Protein AF-G7VEK6-F1 (afdb_monomer_lite)

Secondary structure (DSSP, 8-state):
-BS-GGGHHHHGGG-SEEEEESSSEEEEETTEEEEPPHHHHHHHHHHHHHTTPEEEEEEEESSTTSHHHHHHHHHHHHTT--EEEEE--

Sequence (89 aa):
MNRGFAVLSNMSRYIDFVLLEDFGTYVASRGRVGYVEEGVVKWWLAAARRHGVRALALAYAESPGDVYYRYAKSFAEREGCPSFLATGT

Radius of gyration: 12.95 Å; chains: 1; bounding box: 29×25×33 Å

Foldseek 3Di:
DEQPLVCLLPCVVPAQAYEDPLQQWDDPDQLDIDGDDNVVNVVSCVSCVVSVHAYAYEHEDSDDPDPRNVRSVVSCVVVVHHYDYDYRD

Organism: NCBI:txid1104324

pLDDT: mean 93.77, std 5.2, range [58.44, 97.44]

Structure (mmCIF, N/CA/C/O backbone):
data_AF-G7VEK6-F1
#
_entry.id   AF-G7VEK6-F1
#
loop_
_atom_site.group_PDB
_atom_site.id
_atom_site.type_symbol
_atom_site.label_atom_id
_atom_site.label_alt_id
_atom_site.label_comp_id
_atom_site.label_asym_id
_atom_site.label_entity_id
_atom_site.label_seq_id
_atom_site.pdbx_PDB_ins_code
_atom_site.Cartn_x
_atom_site.Cartn_y
_atom_site.Cartn_z
_atom_site.occupancy
_atom_site.B_iso_or_equiv
_atom_site.auth_seq_id
_atom_site.auth_comp_id
_atom_site.auth_asym_id
_atom_site.auth_atom_id
_atom_site.pdbx_PDB_model_num
ATOM 1 N N . MET A 1 1 ? -1.167 -4.947 12.967 1.00 88.94 1 MET A N 1
ATOM 2 C CA . MET A 1 1 ? -1.770 -6.140 12.306 1.00 88.94 1 MET A CA 1
ATOM 3 C C . MET A 1 1 ? -1.535 -6.056 10.801 1.00 88.94 1 MET A C 1
ATOM 5 O O . MET A 1 1 ? -1.546 -4.939 10.317 1.00 88.94 1 MET A O 1
ATOM 9 N N . ASN A 1 2 ? -1.325 -7.153 10.062 1.00 88.44 2 ASN A N 1
ATOM 10 C CA . ASN A 1 2 ? -1.290 -7.112 8.588 1.00 88.44 2 ASN A CA 1
ATOM 11 C C . ASN A 1 2 ? -2.686 -7.404 8.013 1.00 88.44 2 ASN A C 1
ATOM 13 O O . ASN A 1 2 ? -3.264 -8.446 8.324 1.00 88.44 2 ASN A O 1
ATOM 17 N N . ARG A 1 3 ? -3.242 -6.477 7.224 1.00 85.75 3 ARG A N 1
ATOM 18 C CA . ARG A 1 3 ? -4.635 -6.497 6.739 1.00 85.75 3 ARG A CA 1
ATOM 19 C C . ARG A 1 3 ? -5.648 -6.624 7.890 1.00 85.75 3 ARG A C 1
ATOM 21 O O . ARG A 1 3 ? -5.566 -5.884 8.868 1.00 85.75 3 ARG A O 1
ATOM 28 N N . GLY A 1 4 ? -6.624 -7.532 7.763 1.00 87.62 4 GLY A N 1
ATOM 29 C CA . GLY A 1 4 ? -7.603 -7.820 8.814 1.00 87.62 4 GLY A CA 1
ATOM 30 C C . GLY A 1 4 ? -8.824 -6.905 8.861 1.00 87.62 4 GLY A C 1
ATOM 31 O O . GLY A 1 4 ? -9.467 -6.821 9.903 1.00 87.62 4 GLY A O 1
ATOM 32 N N . PHE A 1 5 ? -9.174 -6.227 7.762 1.00 87.62 5 PHE A N 1
ATOM 33 C CA . PHE A 1 5 ? -10.255 -5.226 7.756 1.00 87.62 5 PHE A CA 1
ATOM 34 C C . PHE A 1 5 ? -11.601 -5.756 8.256 1.00 87.62 5 PHE A C 1
ATOM 36 O O . PHE A 1 5 ? -12.338 -5.020 8.902 1.00 87.62 5 PHE A O 1
ATOM 43 N N . ALA A 1 6 ? -11.896 -7.038 8.020 1.00 89.56 6 ALA A N 1
ATOM 44 C CA . ALA A 1 6 ? -13.138 -7.673 8.461 1.00 89.56 6 ALA A CA 1
ATOM 45 C C . ALA A 1 6 ? -13.279 -7.770 9.991 1.00 89.56 6 ALA A C 1
ATOM 47 O O . ALA A 1 6 ? -14.394 -7.852 10.492 1.00 89.56 6 ALA A O 1
ATOM 48 N N . VAL A 1 7 ? -12.168 -7.753 10.736 1.00 91.62 7 VAL A N 1
ATOM 49 C CA . VAL A 1 7 ? -12.170 -7.876 12.205 1.00 91.62 7 VAL A CA 1
ATOM 50 C C . VAL A 1 7 ? -11.793 -6.573 12.910 1.00 91.62 7 VAL A C 1
ATOM 52 O O . VAL A 1 7 ? -11.693 -6.540 14.137 1.00 91.62 7 VAL A O 1
ATOM 55 N N . LEU A 1 8 ? -11.606 -5.479 12.162 1.00 91.19 8 LEU A N 1
ATOM 56 C CA . LEU A 1 8 ? -11.168 -4.199 12.721 1.00 91.19 8 LEU A CA 1
ATOM 57 C C . LEU A 1 8 ? -12.124 -3.636 13.770 1.00 91.19 8 LEU A C 1
ATOM 59 O O . LEU A 1 8 ? -11.657 -3.050 14.742 1.00 91.19 8 LEU A O 1
ATOM 63 N N . SER A 1 9 ? -13.431 -3.862 13.628 1.00 93.12 9 SER A N 1
ATOM 64 C CA . SER A 1 9 ? -14.423 -3.442 14.623 1.00 93.12 9 SER A CA 1
ATOM 65 C C . SER A 1 9 ? -14.154 -4.013 16.017 1.00 93.12 9 SER A C 1
ATOM 67 O O . SER A 1 9 ? -14.461 -3.360 17.010 1.00 93.12 9 SER A O 1
ATOM 69 N N . ASN A 1 10 ? -13.566 -5.211 16.086 1.00 94.88 10 ASN A N 1
ATOM 70 C CA . ASN A 1 10 ? -13.310 -5.931 17.333 1.00 94.88 10 ASN A CA 1
ATOM 71 C C . ASN A 1 10 ? -11.863 -5.742 17.807 1.00 94.88 10 ASN A C 1
ATOM 73 O O . ASN A 1 10 ? -11.583 -5.836 18.998 1.00 94.88 10 ASN A O 1
ATOM 77 N N . MET A 1 11 ? -10.948 -5.474 16.872 1.00 94.44 11 MET A N 1
ATOM 78 C CA . MET A 1 11 ? -9.510 -5.419 17.129 1.00 94.44 11 MET A CA 1
ATOM 79 C C . MET A 1 11 ? -8.966 -4.004 17.327 1.00 94.44 11 MET A C 1
ATOM 81 O O . MET A 1 11 ? -7.874 -3.866 17.870 1.00 94.44 11 MET A O 1
ATOM 85 N N . SER A 1 12 ? -9.690 -2.957 16.916 1.00 94.38 12 SER A N 1
ATOM 86 C CA . SER A 1 12 ? -9.165 -1.581 16.884 1.00 94.38 12 SER A CA 1
ATOM 87 C C . SER A 1 12 ? -8.669 -1.065 18.234 1.00 94.38 12 SER A C 1
ATOM 89 O O . SER A 1 12 ? -7.743 -0.268 18.274 1.00 94.38 12 SER A O 1
ATOM 91 N N . ARG A 1 13 ? -9.229 -1.549 19.348 1.00 95.75 13 ARG A N 1
ATOM 92 C CA . ARG A 1 13 ? -8.794 -1.180 20.708 1.00 95.75 13 ARG A CA 1
ATOM 93 C C . ARG A 1 13 ? -7.487 -1.845 21.150 1.00 95.75 13 ARG A C 1
ATOM 95 O O . ARG A 1 13 ? -6.935 -1.455 22.171 1.00 95.75 13 ARG A O 1
ATOM 102 N N . TYR A 1 14 ? -7.023 -2.852 20.416 1.00 96.31 14 TYR A N 1
ATOM 103 C CA . TYR A 1 14 ? -5.852 -3.664 20.754 1.00 96.31 14 TYR A CA 1
ATOM 104 C C . TYR A 1 14 ? -4.668 -3.421 19.814 1.00 96.31 14 TYR A C 1
ATOM 106 O O . TYR A 1 14 ? -3.621 -4.042 19.986 1.00 96.31 14 TYR A O 1
ATOM 114 N N . ILE A 1 15 ? -4.831 -2.575 18.791 1.00 95.88 15 ILE A N 1
ATOM 115 C CA . ILE A 1 15 ? -3.800 -2.318 17.785 1.00 95.88 15 ILE A CA 1
ATOM 116 C C . ILE A 1 15 ? -3.653 -0.822 17.522 1.00 95.88 15 ILE A C 1
ATOM 118 O O . ILE A 1 15 ? -4.636 -0.104 17.372 1.00 95.88 15 ILE A O 1
ATOM 122 N N . ASP A 1 16 ? -2.413 -0.370 17.363 1.00 93.81 16 ASP A N 1
ATOM 123 C CA . ASP A 1 16 ? -2.128 1.029 17.022 1.00 93.81 16 ASP A CA 1
ATOM 124 C C . ASP A 1 16 ? -2.117 1.296 15.514 1.00 93.81 16 ASP A C 1
ATOM 126 O O . ASP A 1 16 ? -2.205 2.448 15.072 1.00 93.81 16 ASP A O 1
ATOM 130 N N . PHE A 1 17 ? -1.927 0.238 14.719 1.00 95.06 17 PHE A N 1
ATOM 131 C CA . PHE A 1 17 ? -1.842 0.330 13.270 1.00 95.06 17 PHE A CA 1
ATOM 132 C C . PHE A 1 17 ? -2.209 -0.971 12.540 1.00 95.06 17 PHE A C 1
ATOM 134 O O . PHE A 1 17 ? -2.044 -2.093 13.046 1.00 95.06 17 PHE A O 1
ATOM 141 N N . VAL A 1 18 ? -2.624 -0.799 11.286 1.00 95.38 18 VAL A N 1
ATOM 142 C CA . VAL A 1 18 ? -2.678 -1.847 10.268 1.00 95.38 18 VAL A CA 1
ATOM 143 C C . VAL A 1 18 ? -1.582 -1.633 9.236 1.00 95.38 18 VAL A C 1
ATOM 145 O O . VAL A 1 18 ? -1.353 -0.516 8.779 1.00 95.38 18 VAL A O 1
ATOM 148 N N . LEU A 1 19 ? -0.912 -2.711 8.860 1.00 95.88 19 LEU A N 1
ATOM 149 C CA . LEU A 1 19 ? -0.089 -2.780 7.669 1.00 95.88 19 LEU A CA 1
ATOM 150 C C . LEU A 1 19 ? -1.015 -3.122 6.497 1.00 95.88 19 LEU A C 1
ATOM 152 O O . LEU A 1 19 ? -1.747 -4.113 6.547 1.00 95.88 19 LEU A O 1
ATOM 156 N N . LEU A 1 20 ? -1.019 -2.269 5.481 1.00 94.44 20 LEU A N 1
ATOM 157 C CA . LEU A 1 20 ? -1.751 -2.441 4.235 1.00 94.44 20 LEU A CA 1
ATOM 158 C C . LEU A 1 20 ? -0.797 -3.036 3.211 1.00 94.44 20 LEU A C 1
ATOM 160 O O . LEU A 1 20 ? -0.051 -2.307 2.563 1.00 94.44 20 LEU A O 1
ATOM 164 N N . GLU A 1 21 ? -0.800 -4.356 3.103 1.00 92.06 21 GLU A N 1
ATOM 165 C CA . GLU A 1 21 ? -0.020 -5.041 2.085 1.00 92.06 21 GLU A CA 1
ATOM 166 C C . GLU A 1 21 ? -0.799 -5.217 0.784 1.00 92.06 21 GLU A C 1
ATOM 168 O O . GLU A 1 21 ? -2.001 -5.507 0.793 1.00 92.06 21 GLU A O 1
ATOM 173 N N . ASP A 1 22 ? -0.026 -5.083 -0.292 1.00 93.56 22 ASP A N 1
ATOM 174 C CA . ASP A 1 22 ? -0.334 -4.743 -1.676 1.00 93.56 22 ASP A CA 1
ATOM 175 C C . ASP A 1 22 ? -0.814 -3.289 -1.866 1.00 93.56 22 ASP A C 1
ATOM 177 O O . ASP A 1 22 ? -1.816 -3.008 -2.530 1.00 93.56 22 ASP A O 1
ATOM 181 N N . PHE A 1 23 ? -0.111 -2.324 -1.251 1.00 95.00 23 PHE A N 1
ATOM 182 C CA . PHE A 1 23 ? -0.438 -0.899 -1.363 1.00 95.00 23 PHE A CA 1
ATOM 183 C C . PHE A 1 23 ? -0.049 -0.335 -2.737 1.00 95.00 23 PHE A C 1
ATOM 185 O O . PHE A 1 23 ? 1.052 0.167 -2.954 1.00 95.00 23 PHE A O 1
ATOM 192 N N . GLY A 1 24 ? -0.975 -0.429 -3.690 1.00 94.88 24 GLY A N 1
ATOM 193 C CA . GLY A 1 24 ? -0.808 0.066 -5.058 1.00 94.88 24 GLY A CA 1
ATOM 194 C C . GLY A 1 24 ? 0.001 -0.871 -5.957 1.00 94.88 24 GLY A C 1
ATOM 195 O O . GLY A 1 24 ? -0.186 -0.844 -7.171 1.00 94.88 24 GLY A O 1
ATOM 196 N N . THR A 1 25 ? 0.841 -1.736 -5.393 1.00 97.00 25 THR A N 1
ATOM 197 C CA . THR A 1 25 ? 1.586 -2.761 -6.129 1.00 97.00 25 THR A CA 1
ATOM 198 C C . THR A 1 25 ? 1.649 -4.071 -5.349 1.00 97.00 25 THR A C 1
ATOM 200 O O . THR A 1 25 ? 1.629 -4.048 -4.122 1.00 97.00 25 THR A O 1
ATOM 203 N N . TYR A 1 26 ? 1.731 -5.201 -6.055 1.00 95.50 26 TYR A N 1
ATOM 204 C CA . TYR A 1 26 ? 1.780 -6.555 -5.483 1.00 95.50 26 TYR A CA 1
ATOM 205 C C . TYR A 1 26 ? 2.868 -7.406 -6.147 1.00 95.50 26 TYR A C 1
ATOM 207 O O . TYR A 1 26 ? 3.245 -7.150 -7.293 1.00 95.50 26 TYR A O 1
ATOM 215 N N . VAL A 1 27 ? 3.355 -8.444 -5.463 1.00 95.19 27 VAL A N 1
ATOM 216 C CA . VAL A 1 27 ? 4.282 -9.424 -6.058 1.00 95.19 27 VAL A CA 1
ATOM 217 C C . VAL A 1 27 ? 3.486 -10.441 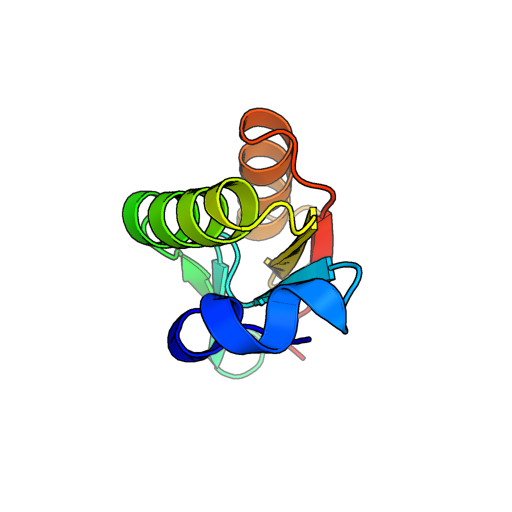-6.877 1.00 95.19 27 VAL A C 1
ATOM 219 O O . VAL A 1 27 ? 2.779 -11.278 -6.321 1.00 95.19 27 VAL A O 1
ATOM 222 N N . ALA A 1 28 ? 3.600 -10.385 -8.205 1.00 93.44 28 ALA A N 1
ATOM 223 C CA . ALA A 1 28 ? 2.935 -11.335 -9.101 1.00 93.44 28 ALA A CA 1
ATOM 224 C C . ALA A 1 28 ? 3.695 -12.668 -9.178 1.00 93.44 28 ALA A C 1
ATOM 226 O O . ALA A 1 28 ? 3.102 -13.744 -9.221 1.00 93.44 28 ALA A O 1
ATOM 227 N N . SER A 1 29 ? 5.024 -12.589 -9.191 1.00 92.31 29 SER A N 1
ATOM 228 C CA . SER A 1 29 ? 5.941 -13.721 -9.072 1.00 92.31 29 SER A CA 1
ATOM 229 C C . SER A 1 29 ? 7.300 -13.212 -8.601 1.00 92.31 29 SER A C 1
ATOM 231 O O . SER A 1 29 ? 7.521 -12.006 -8.521 1.00 92.31 29 SER A O 1
ATOM 233 N N . ARG A 1 30 ? 8.249 -14.118 -8.354 1.00 90.19 30 ARG A N 1
ATOM 234 C CA . ARG A 1 30 ? 9.631 -13.748 -8.027 1.00 90.19 30 ARG A CA 1
ATOM 235 C C . ARG A 1 30 ? 10.186 -12.739 -9.043 1.00 90.19 30 ARG A C 1
ATOM 237 O O . ARG A 1 30 ? 10.178 -13.024 -10.242 1.00 90.19 30 ARG A O 1
ATOM 244 N N . GLY A 1 31 ? 10.619 -11.571 -8.572 1.00 89.12 31 GLY A N 1
ATOM 245 C CA . GLY A 1 31 ? 11.147 -10.491 -9.409 1.00 89.12 31 GLY A CA 1
ATOM 246 C C . GLY A 1 31 ? 10.140 -9.810 -10.344 1.00 89.12 31 GLY A C 1
ATOM 247 O O . GLY A 1 31 ? 10.575 -9.062 -11.211 1.00 89.12 31 GLY A O 1
ATOM 248 N N . ARG A 1 32 ? 8.830 -10.069 -10.218 1.00 94.06 32 ARG A N 1
ATOM 249 C CA . ARG A 1 32 ? 7.790 -9.406 -11.020 1.00 94.06 32 ARG A CA 1
ATOM 250 C C . ARG A 1 32 ? 6.744 -8.756 -10.139 1.00 94.06 32 ARG A C 1
ATOM 252 O O . ARG A 1 32 ? 6.129 -9.415 -9.296 1.00 94.06 32 ARG A O 1
ATOM 259 N N . VAL A 1 33 ? 6.494 -7.483 -10.403 1.00 96.69 33 VAL A N 1
ATOM 260 C CA . VAL A 1 33 ? 5.511 -6.684 -9.672 1.00 96.69 33 VAL A CA 1
ATOM 261 C C . VAL A 1 33 ? 4.362 -6.292 -10.594 1.00 96.69 33 VAL A C 1
ATOM 263 O O . VAL A 1 33 ? 4.548 -6.054 -11.782 1.00 96.69 33 VAL A O 1
ATOM 266 N N . GLY A 1 34 ? 3.150 -6.267 -10.046 1.00 96.25 34 GLY A N 1
ATOM 267 C CA . GLY A 1 34 ? 1.953 -5.772 -10.719 1.00 96.25 34 GLY A CA 1
ATOM 268 C C . GLY A 1 34 ? 1.335 -4.592 -9.977 1.00 96.25 34 GLY A C 1
ATOM 269 O O . GLY A 1 34 ? 1.702 -4.295 -8.841 1.00 96.25 34 GLY A O 1
ATOM 270 N N . TYR A 1 35 ? 0.370 -3.930 -10.615 1.00 97.25 35 TYR A N 1
ATOM 271 C CA . TYR A 1 35 ? -0.392 -2.837 -10.012 1.00 97.25 35 TYR A CA 1
ATOM 272 C C . TYR A 1 35 ? -1.672 -3.339 -9.349 1.00 97.25 35 TYR A C 1
ATOM 274 O O . TYR A 1 35 ? -2.366 -4.205 -9.880 1.00 97.25 35 TYR A O 1
ATOM 282 N N . VAL A 1 36 ? -2.003 -2.737 -8.213 1.00 96.50 36 VAL A N 1
ATOM 283 C CA . VAL A 1 36 ? -3.313 -2.848 -7.574 1.00 96.50 36 VAL A CA 1
ATOM 284 C C . VAL A 1 36 ? -4.137 -1.629 -7.952 1.00 96.50 36 VAL A C 1
ATOM 286 O O . VAL A 1 36 ? -3.642 -0.500 -7.940 1.00 96.50 36 VAL A O 1
ATOM 289 N N . GLU A 1 37 ? -5.409 -1.855 -8.263 1.00 96.12 37 GLU A N 1
ATOM 290 C CA . GLU A 1 37 ? -6.358 -0.781 -8.527 1.00 96.12 37 GLU A CA 1
ATOM 291 C C . GLU A 1 37 ? -6.477 0.155 -7.311 1.00 96.12 37 GLU A C 1
ATOM 293 O O . GLU A 1 37 ? -6.757 -0.284 -6.191 1.00 96.12 37 GLU A O 1
ATOM 298 N N . GLU A 1 38 ? -6.304 1.465 -7.520 1.00 96.12 38 GLU A N 1
ATOM 299 C CA . GLU A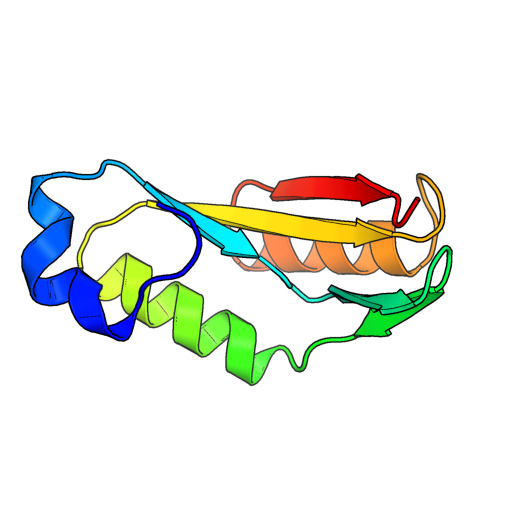 1 38 ? -6.330 2.444 -6.424 1.00 96.12 38 GLU A CA 1
ATOM 300 C C . GLU A 1 38 ? -7.635 2.405 -5.615 1.00 96.12 38 GLU A C 1
ATOM 302 O O . GLU A 1 38 ? -7.610 2.646 -4.409 1.00 96.12 38 GLU A O 1
ATOM 307 N N . GLY A 1 39 ? -8.772 2.105 -6.256 1.00 96.56 39 GLY A N 1
ATOM 308 C CA . GLY A 1 39 ? -10.079 2.037 -5.596 1.00 96.56 39 GLY A CA 1
ATOM 309 C C . GLY A 1 39 ? -10.110 1.021 -4.453 1.00 96.56 39 GLY A C 1
ATOM 310 O O . GLY A 1 39 ? -10.646 1.308 -3.380 1.00 96.56 39 GLY A O 1
ATOM 311 N N . VAL A 1 40 ? -9.449 -0.123 -4.641 1.00 93.50 40 VAL A N 1
ATOM 312 C CA . VAL A 1 40 ? -9.326 -1.175 -3.624 1.00 93.50 40 VAL A CA 1
ATOM 313 C C . VAL A 1 40 ? -8.506 -0.676 -2.432 1.00 93.50 40 VAL A C 1
ATOM 315 O O . VAL A 1 40 ? -8.928 -0.794 -1.280 1.00 93.50 40 VAL A O 1
ATOM 318 N N . VAL A 1 41 ? -7.366 -0.039 -2.704 1.00 95.38 41 VAL A N 1
ATOM 319 C CA . VAL A 1 41 ? -6.474 0.493 -1.663 1.00 95.38 41 VAL A CA 1
ATOM 320 C C . VAL A 1 41 ? -7.150 1.620 -0.877 1.00 95.38 41 VAL A C 1
ATOM 322 O O . VAL A 1 41 ? -7.086 1.651 0.355 1.00 95.38 41 VAL A O 1
ATOM 325 N N . LYS A 1 42 ? -7.861 2.518 -1.567 1.00 95.75 42 LYS A N 1
ATOM 326 C CA . LYS A 1 42 ? -8.631 3.607 -0.946 1.00 95.75 42 LYS A CA 1
ATOM 327 C C . LYS A 1 42 ? -9.750 3.073 -0.056 1.00 95.75 42 LYS A C 1
ATOM 329 O O . LYS A 1 42 ? -9.981 3.623 1.021 1.00 95.75 42 LYS A O 1
ATOM 334 N N . TRP A 1 43 ? -10.407 1.982 -0.452 1.00 94.50 43 TRP A N 1
ATOM 335 C CA . TRP A 1 43 ? -11.417 1.332 0.383 1.00 94.50 43 TRP A CA 1
ATOM 336 C C . TRP A 1 43 ? -10.812 0.778 1.686 1.00 94.50 43 TRP A C 1
ATOM 338 O O . TRP A 1 43 ? -11.362 1.014 2.766 1.00 94.50 43 TRP A O 1
ATOM 348 N N . TRP A 1 44 ? -9.639 0.138 1.627 1.00 93.50 44 TRP A N 1
ATOM 349 C CA . TRP A 1 44 ? -8.918 -0.328 2.822 1.00 93.50 44 TRP A CA 1
ATOM 350 C C . TRP A 1 44 ? -8.464 0.815 3.735 1.00 93.50 44 TRP A C 1
ATOM 352 O O . TRP A 1 44 ? -8.648 0.749 4.954 1.00 93.50 44 TRP A O 1
ATOM 362 N N . LEU A 1 45 ? -7.916 1.887 3.158 1.00 94.88 45 LEU A N 1
ATOM 363 C CA . LEU A 1 45 ? -7.549 3.096 3.897 1.00 94.88 45 LEU A CA 1
ATOM 364 C C . LEU A 1 45 ? -8.756 3.698 4.619 1.00 94.88 45 LEU A C 1
ATOM 366 O O . LEU A 1 45 ? -8.668 4.045 5.799 1.00 94.88 45 LEU A O 1
ATOM 370 N N . ALA A 1 46 ? -9.895 3.797 3.932 1.00 94.50 46 ALA A N 1
ATOM 371 C CA . ALA A 1 46 ? -11.129 4.303 4.516 1.00 94.50 46 ALA A CA 1
ATOM 372 C C . ALA A 1 46 ? -11.613 3.422 5.678 1.00 94.50 46 ALA A C 1
ATOM 374 O O . ALA A 1 46 ? -12.059 3.958 6.694 1.00 94.50 46 ALA A O 1
ATOM 375 N N . ALA A 1 47 ? -11.484 2.096 5.570 1.00 93.50 47 ALA A N 1
ATOM 376 C CA . ALA A 1 47 ? -11.816 1.177 6.656 1.00 93.50 47 ALA A CA 1
ATOM 377 C C . ALA A 1 47 ? -10.931 1.413 7.892 1.00 93.50 47 ALA A C 1
ATOM 379 O O . ALA A 1 47 ? -11.458 1.576 8.992 1.00 93.50 47 ALA A O 1
ATOM 380 N N . ALA A 1 48 ? -9.608 1.513 7.722 1.00 94.19 48 ALA A N 1
ATOM 381 C CA . ALA A 1 48 ? -8.690 1.804 8.828 1.00 94.19 48 ALA A CA 1
ATOM 382 C C . ALA A 1 48 ? -9.021 3.146 9.509 1.00 94.19 48 ALA A C 1
ATOM 384 O O . ALA A 1 48 ? -9.196 3.201 10.730 1.00 94.19 48 ALA A O 1
ATOM 385 N N . ARG A 1 49 ? -9.220 4.205 8.709 1.00 93.31 49 ARG A N 1
ATOM 386 C CA . ARG A 1 49 ? -9.588 5.548 9.192 1.00 93.31 49 ARG A CA 1
ATOM 387 C C . ARG A 1 49 ? -10.907 5.543 9.968 1.00 93.31 49 ARG A C 1
ATOM 389 O O . ARG A 1 49 ? -10.980 6.143 11.036 1.00 93.31 49 ARG A O 1
ATOM 396 N N . ARG A 1 50 ? -11.933 4.836 9.478 1.00 94.88 50 ARG A N 1
ATOM 397 C CA . ARG A 1 50 ? -13.252 4.745 10.133 1.00 94.88 50 ARG A CA 1
ATOM 398 C C . ARG A 1 50 ? -13.176 4.129 11.532 1.00 94.88 50 ARG A C 1
ATOM 400 O O . ARG A 1 50 ? -13.985 4.472 12.387 1.00 94.88 50 ARG A O 1
ATOM 407 N N . HIS A 1 51 ? -12.207 3.249 11.768 1.00 94.88 51 HIS A N 1
ATOM 408 C CA . HIS A 1 51 ? -11.991 2.609 13.065 1.00 94.88 51 HIS A CA 1
ATOM 409 C C . HIS A 1 51 ? -10.941 3.314 13.937 1.00 94.88 51 HIS A C 1
ATOM 411 O O . HIS A 1 51 ? -10.596 2.790 14.993 1.00 94.88 51 HIS A O 1
ATOM 417 N N . GLY A 1 52 ? -10.442 4.485 13.523 1.00 94.69 52 GLY A N 1
ATOM 418 C CA . GLY A 1 52 ? -9.438 5.243 14.274 1.00 94.69 52 GLY A CA 1
ATOM 419 C C . GLY A 1 52 ? -8.060 4.577 14.317 1.00 94.69 52 GLY A C 1
ATOM 420 O O . GLY A 1 52 ? -7.256 4.903 15.185 1.00 94.69 52 GLY A O 1
ATOM 421 N N . VAL A 1 53 ? -7.780 3.644 13.401 1.00 95.62 53 VAL A N 1
ATOM 422 C CA . VAL A 1 53 ? -6.512 2.906 13.354 1.00 95.62 53 VAL A CA 1
ATOM 423 C C . VAL A 1 53 ? -5.610 3.502 12.278 1.00 95.62 53 VAL A C 1
ATOM 425 O O . VAL A 1 53 ? -6.049 3.774 11.158 1.00 95.62 53 VAL A O 1
ATOM 428 N N . ARG A 1 54 ? -4.324 3.691 12.595 1.00 95.38 54 ARG A N 1
ATOM 429 C CA . ARG A 1 54 ? -3.343 4.188 11.618 1.00 95.38 54 ARG A CA 1
ATOM 430 C C . ARG A 1 54 ? -3.083 3.141 10.538 1.00 95.38 54 ARG A C 1
ATOM 432 O O . ARG A 1 54 ? -2.939 1.961 10.839 1.00 95.38 54 ARG A O 1
ATOM 439 N N . ALA A 1 55 ? -2.972 3.571 9.289 1.00 96.00 55 ALA A N 1
ATOM 440 C CA . ALA A 1 55 ? -2.555 2.713 8.187 1.00 96.00 55 ALA A CA 1
ATOM 441 C C . ALA A 1 55 ? -1.077 2.951 7.856 1.00 96.00 55 ALA A C 1
ATOM 443 O O . ALA A 1 55 ? -0.655 4.101 7.728 1.00 96.00 55 ALA A O 1
ATOM 444 N N . LEU A 1 56 ? -0.316 1.868 7.697 1.00 96.69 56 LEU A N 1
ATOM 445 C CA . LEU A 1 56 ? 1.043 1.859 7.160 1.00 96.69 56 LEU A CA 1
ATOM 446 C C . LEU A 1 56 ? 1.025 1.113 5.826 1.00 96.69 56 LEU A C 1
ATOM 448 O O . LEU A 1 56 ? 0.578 -0.030 5.772 1.00 96.69 56 LEU A O 1
ATOM 452 N N . ALA A 1 57 ? 1.495 1.742 4.760 1.00 96.75 57 ALA A N 1
ATOM 453 C CA . ALA A 1 57 ? 1.541 1.149 3.432 1.00 96.75 57 ALA A CA 1
ATOM 454 C C . ALA A 1 57 ? 2.769 0.242 3.278 1.00 96.75 57 ALA A C 1
ATOM 456 O O . ALA A 1 57 ? 3.895 0.675 3.533 1.00 96.75 57 ALA A O 1
ATOM 457 N N . LEU A 1 58 ? 2.554 -0.990 2.813 1.00 96.56 58 LEU A N 1
ATOM 458 C CA . LEU A 1 58 ? 3.606 -1.855 2.286 1.00 96.56 58 LEU A CA 1
ATOM 459 C C . LEU A 1 58 ? 3.353 -2.084 0.797 1.00 96.56 58 LEU A C 1
ATOM 461 O O . LEU A 1 58 ? 2.324 -2.640 0.409 1.00 96.56 58 LEU A O 1
ATOM 465 N N . ALA A 1 59 ? 4.302 -1.641 -0.019 1.00 96.38 59 ALA A N 1
ATOM 466 C CA . ALA A 1 59 ? 4.262 -1.776 -1.465 1.00 96.38 59 ALA A CA 1
ATOM 467 C C . ALA A 1 59 ? 5.502 -2.505 -1.986 1.00 96.38 59 ALA A C 1
ATOM 469 O O . ALA A 1 59 ? 6.530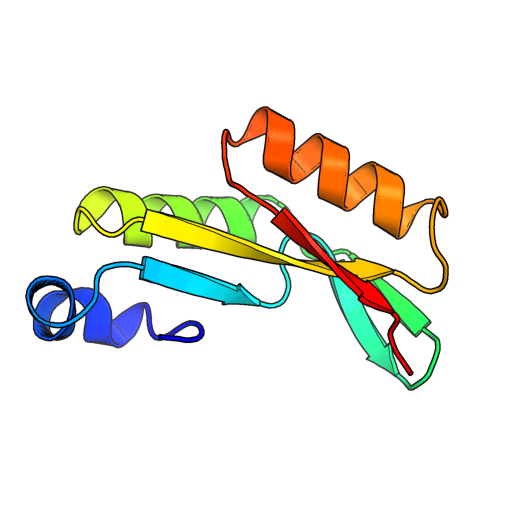 -2.594 -1.306 1.00 96.38 59 ALA A O 1
ATOM 470 N N . TYR A 1 60 ? 5.402 -2.983 -3.219 1.00 96.62 60 TYR A N 1
ATOM 471 C CA . TYR A 1 60 ? 6.433 -3.771 -3.877 1.00 96.62 60 TYR A CA 1
ATOM 472 C C . TYR A 1 60 ? 7.011 -3.064 -5.097 1.00 96.62 60 TYR A C 1
ATOM 474 O O . TYR A 1 60 ? 6.308 -2.349 -5.814 1.00 96.62 60 TYR A O 1
ATOM 482 N N . ALA A 1 61 ? 8.300 -3.277 -5.327 1.00 96.56 61 ALA A N 1
ATOM 483 C CA . ALA A 1 61 ? 9.010 -2.862 -6.528 1.00 96.56 61 ALA A CA 1
ATOM 484 C C . ALA A 1 61 ? 9.928 -3.994 -7.009 1.00 96.56 61 ALA A C 1
ATOM 486 O O . ALA A 1 61 ? 10.284 -4.889 -6.239 1.00 96.56 61 ALA A O 1
ATOM 487 N N . GLU A 1 62 ? 10.304 -3.974 -8.282 1.00 95.25 62 GLU A N 1
ATOM 488 C CA . GLU A 1 62 ? 11.288 -4.917 -8.823 1.00 95.25 62 GLU A CA 1
ATOM 489 C C . GLU A 1 62 ? 12.701 -4.458 -8.445 1.00 95.25 62 GLU A C 1
ATOM 491 O O . GLU A 1 62 ? 13.561 -5.268 -8.103 1.00 95.25 62 GLU A O 1
ATOM 496 N N . SER A 1 63 ? 12.926 -3.143 -8.424 1.00 93.50 63 SER A N 1
ATOM 497 C CA . SER A 1 63 ? 14.174 -2.524 -7.983 1.00 93.50 63 SER A CA 1
ATOM 498 C C . SER A 1 63 ? 13.953 -1.131 -7.371 1.00 93.50 63 SER A C 1
ATOM 500 O O . SER A 1 63 ? 12.963 -0.455 -7.671 1.00 93.50 63 SER A O 1
ATOM 502 N N . PRO A 1 64 ? 14.863 -0.650 -6.501 1.00 91.12 64 PRO A N 1
ATOM 503 C CA . PRO A 1 64 ? 14.780 0.707 -5.971 1.00 91.12 64 PRO A CA 1
ATOM 504 C C . PRO A 1 64 ? 14.768 1.761 -7.089 1.00 91.12 64 PRO A C 1
ATOM 506 O O . PRO A 1 64 ? 15.671 1.815 -7.919 1.00 91.12 64 PRO A O 1
ATOM 509 N N . GLY A 1 65 ? 13.758 2.633 -7.085 1.00 91.69 65 GLY A N 1
ATOM 510 C CA . GLY A 1 65 ? 13.647 3.746 -8.035 1.00 91.69 65 GLY A CA 1
ATOM 511 C C . GLY A 1 65 ? 13.010 3.413 -9.389 1.00 91.69 65 GLY A C 1
ATOM 512 O O . GLY A 1 65 ? 12.929 4.315 -10.236 1.00 91.69 65 GLY A O 1
ATOM 513 N N . ASP A 1 66 ? 12.533 2.182 -9.591 1.00 95.75 66 ASP A N 1
ATOM 514 C CA . ASP A 1 66 ? 11.764 1.798 -10.779 1.00 95.75 66 ASP A CA 1
ATOM 515 C C . ASP A 1 66 ? 10.365 2.452 -10.837 1.00 95.75 66 ASP A C 1
ATOM 517 O O . AS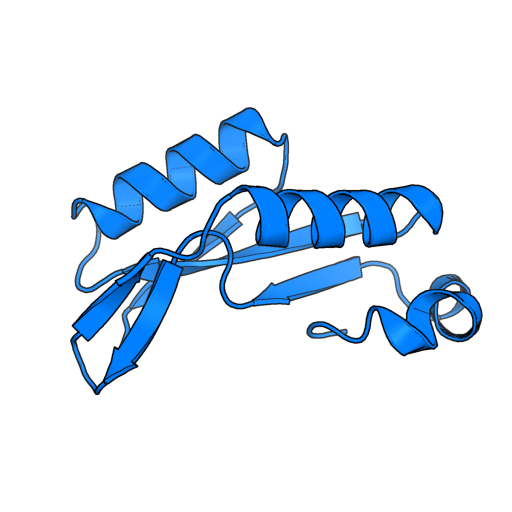P A 1 66 ? 9.990 3.302 -10.017 1.00 95.75 66 ASP A O 1
ATOM 521 N N . VAL A 1 67 ? 9.584 2.080 -11.854 1.00 97.00 67 VAL A N 1
ATOM 522 C CA . VAL A 1 67 ? 8.232 2.617 -12.070 1.00 97.00 67 VAL A CA 1
ATOM 523 C C . VAL A 1 67 ? 7.261 2.241 -10.950 1.00 97.00 67 VAL A C 1
ATOM 525 O O . VAL A 1 67 ? 6.422 3.063 -10.582 1.00 97.00 67 VAL A O 1
ATOM 528 N N . TYR A 1 68 ? 7.392 1.049 -10.369 1.00 96.69 68 TYR A N 1
ATOM 529 C CA . TYR A 1 68 ? 6.558 0.576 -9.264 1.00 96.69 68 TYR A CA 1
ATOM 530 C C . TYR A 1 68 ? 6.901 1.321 -7.975 1.00 96.69 68 TYR A C 1
ATOM 532 O O . TYR A 1 68 ? 6.005 1.781 -7.268 1.00 96.69 68 TYR A O 1
ATOM 540 N N . TYR A 1 69 ? 8.194 1.536 -7.728 1.00 96.12 69 TYR A N 1
ATOM 541 C CA . TYR A 1 69 ? 8.716 2.292 -6.603 1.00 96.12 69 TYR A CA 1
ATOM 542 C C . TYR A 1 69 ? 8.168 3.716 -6.602 1.00 96.12 69 TYR A C 1
ATOM 544 O O . TYR A 1 69 ? 7.599 4.176 -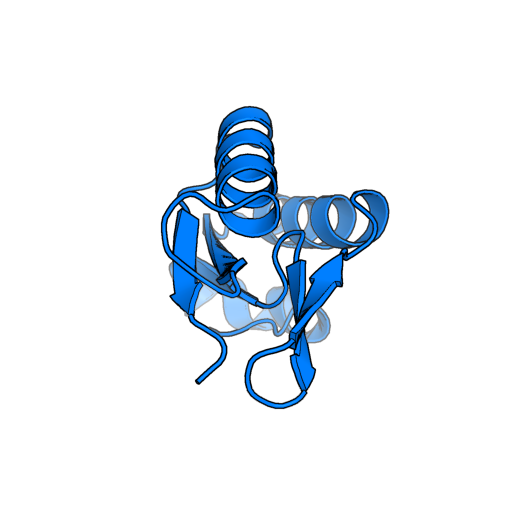5.610 1.00 96.12 69 TYR A O 1
ATOM 552 N N . ARG A 1 70 ? 8.312 4.420 -7.732 1.00 96.50 70 ARG A N 1
ATOM 553 C CA . ARG A 1 70 ? 7.853 5.811 -7.868 1.00 96.50 70 ARG A CA 1
ATOM 554 C C . ARG A 1 70 ? 6.338 5.912 -7.780 1.00 96.50 70 ARG A C 1
ATOM 556 O O . ARG A 1 70 ? 5.836 6.807 -7.104 1.00 96.50 70 ARG A O 1
ATOM 563 N N . TYR A 1 71 ? 5.626 4.992 -8.430 1.00 97.38 71 TYR A N 1
ATOM 564 C CA . TYR A 1 71 ? 4.171 4.939 -8.369 1.00 97.38 71 TYR A CA 1
ATOM 565 C C . TYR A 1 71 ? 3.686 4.761 -6.927 1.00 97.38 71 TYR A C 1
ATOM 567 O O . TYR A 1 71 ? 2.905 5.581 -6.448 1.00 97.38 71 TYR A O 1
ATOM 575 N N . ALA A 1 72 ? 4.187 3.751 -6.213 1.00 96.38 72 ALA A N 1
ATOM 576 C CA . ALA A 1 72 ? 3.748 3.454 -4.857 1.00 96.38 72 ALA A CA 1
ATOM 577 C C . ALA A 1 72 ? 4.133 4.555 -3.858 1.00 96.38 72 ALA A C 1
ATOM 579 O O . ALA A 1 72 ? 3.310 4.922 -3.019 1.00 96.38 72 ALA A O 1
ATOM 580 N N . LYS A 1 73 ? 5.340 5.138 -3.970 1.00 96.31 73 LYS A N 1
ATOM 581 C CA . LYS A 1 73 ? 5.733 6.303 -3.158 1.00 96.31 73 LYS A CA 1
ATOM 582 C C . LYS A 1 73 ? 4.804 7.490 -3.390 1.00 96.31 73 LYS A C 1
ATOM 584 O O . LYS A 1 73 ? 4.230 7.993 -2.429 1.00 96.31 73 LYS A O 1
ATOM 589 N N . SER A 1 74 ? 4.592 7.870 -4.651 1.00 97.31 74 SER A N 1
ATOM 590 C CA . SER A 1 74 ? 3.704 8.983 -4.995 1.00 97.31 74 SER A CA 1
ATOM 591 C C . SER A 1 74 ? 2.265 8.722 -4.550 1.00 97.31 74 SER A C 1
ATOM 593 O O . SER A 1 74 ? 1.609 9.618 -4.025 1.00 97.31 74 SER A O 1
ATOM 595 N N . PHE A 1 75 ? 1.762 7.498 -4.718 1.00 97.25 75 PHE A N 1
ATOM 596 C CA . PHE A 1 75 ? 0.410 7.153 -4.295 1.00 97.25 75 PHE A CA 1
ATOM 597 C C . PHE A 1 75 ? 0.250 7.240 -2.773 1.00 97.25 75 PHE A C 1
ATOM 599 O O . PHE A 1 75 ? -0.704 7.845 -2.290 1.00 97.25 75 PHE A O 1
ATOM 606 N N . ALA A 1 76 ? 1.209 6.716 -2.010 1.00 96.56 76 ALA A N 1
ATOM 607 C CA . ALA A 1 76 ? 1.185 6.795 -0.554 1.00 96.56 76 ALA A CA 1
ATOM 608 C C . ALA A 1 76 ? 1.274 8.241 -0.036 1.00 96.56 76 ALA A C 1
ATOM 610 O O . ALA A 1 76 ? 0.564 8.595 0.905 1.00 96.56 76 ALA A O 1
ATOM 611 N N . GLU A 1 77 ? 2.085 9.087 -0.677 1.00 97.06 77 GLU A N 1
ATOM 612 C CA . GLU A 1 77 ? 2.174 10.520 -0.374 1.00 97.06 77 GLU A CA 1
ATOM 613 C C . GLU A 1 77 ? 0.842 11.240 -0.617 1.00 97.06 77 GLU A C 1
ATOM 615 O O . GLU A 1 77 ? 0.385 11.974 0.260 1.00 97.06 77 GLU A O 1
ATOM 620 N N . ARG A 1 78 ? 0.170 10.981 -1.752 1.00 97.44 78 ARG A N 1
ATOM 621 C CA . ARG A 1 78 ? -1.165 11.545 -2.045 1.00 97.44 78 ARG A CA 1
ATOM 622 C C . ARG A 1 78 ? -2.205 11.153 -0.999 1.00 97.44 78 ARG A C 1
ATOM 624 O O . ARG A 1 78 ? -3.052 11.965 -0.640 1.00 97.44 78 ARG A O 1
ATOM 631 N N . GLU A 1 79 ? -2.135 9.921 -0.505 1.00 96.31 79 GLU A N 1
ATOM 632 C CA . GLU A 1 79 ? -3.061 9.405 0.504 1.00 96.31 79 GLU A CA 1
ATOM 633 C C . GLU A 1 79 ? -2.646 9.740 1.947 1.00 96.31 79 GLU A C 1
ATOM 635 O O . GLU A 1 79 ? -3.326 9.331 2.893 1.00 96.31 79 GLU A O 1
ATOM 640 N N . GLY A 1 80 ? -1.539 10.465 2.146 1.00 95.62 80 GLY A N 1
ATOM 641 C CA . GLY A 1 80 ? -1.024 10.800 3.475 1.00 95.62 80 GLY A CA 1
ATOM 642 C C . GLY A 1 80 ? -0.710 9.562 4.323 1.00 95.62 80 GLY A C 1
ATOM 643 O O . GLY A 1 80 ? -0.920 9.572 5.536 1.00 95.62 80 GLY A O 1
ATOM 644 N N . CYS A 1 81 ? -0.267 8.472 3.692 1.00 95.81 81 CYS A N 1
ATOM 645 C CA . CYS A 1 81 ? 0.015 7.199 4.346 1.00 95.81 81 CYS A CA 1
ATOM 646 C C . CYS A 1 81 ? 1.533 6.944 4.375 1.00 95.81 81 CYS A C 1
ATOM 648 O O . CYS A 1 81 ? 2.162 6.898 3.316 1.00 95.81 81 CYS A O 1
ATOM 650 N N . PRO A 1 82 ? 2.153 6.755 5.556 1.00 95.88 82 PRO A N 1
ATOM 651 C CA . PRO A 1 82 ? 3.555 6.354 5.635 1.00 95.88 82 PRO A CA 1
ATOM 652 C C . PRO A 1 82 ? 3.788 5.037 4.890 1.00 95.88 82 PRO A C 1
ATOM 654 O O . PRO A 1 82 ? 3.050 4.076 5.106 1.00 95.88 82 PRO A O 1
ATOM 657 N N . SER A 1 83 ? 4.811 4.987 4.033 1.00 95.06 83 SER A N 1
ATOM 658 C CA . SER A 1 83 ? 5.069 3.838 3.159 1.00 95.06 83 SER A CA 1
ATOM 659 C C . SER A 1 83 ? 6.456 3.232 3.313 1.00 95.06 83 SER A C 1
ATOM 661 O O . SER A 1 83 ? 7.475 3.931 3.308 1.00 95.06 83 SER A O 1
ATOM 663 N N . PHE A 1 84 ? 6.477 1.903 3.327 1.00 94.44 84 PHE A N 1
ATOM 664 C CA . PHE A 1 84 ? 7.658 1.064 3.192 1.00 94.44 84 PHE A CA 1
ATOM 665 C C . PHE A 1 84 ? 7.596 0.336 1.851 1.00 94.44 84 PHE A C 1
ATOM 667 O O . PHE A 1 84 ? 6.530 -0.118 1.434 1.00 94.44 84 PHE A O 1
ATOM 674 N N . LEU A 1 85 ? 8.735 0.258 1.164 1.00 93.12 85 LEU A N 1
ATOM 675 C CA . LEU A 1 85 ? 8.844 -0.467 -0.095 1.00 93.12 85 LEU A CA 1
ATOM 676 C C . LEU A 1 85 ? 9.792 -1.641 0.077 1.00 93.12 85 LEU A C 1
ATOM 678 O O . LEU A 1 85 ? 10.906 -1.470 0.572 1.00 93.12 85 LEU A O 1
ATOM 682 N N . ALA A 1 86 ? 9.333 -2.809 -0.352 1.00 91.31 86 ALA A N 1
ATOM 683 C CA . ALA A 1 86 ? 10.112 -4.031 -0.406 1.00 91.31 86 ALA A CA 1
ATOM 684 C C . ALA A 1 86 ? 10.372 -4.413 -1.866 1.00 91.31 86 ALA A C 1
ATOM 686 O O . ALA A 1 86 ? 9.567 -4.140 -2.758 1.00 91.31 86 ALA A O 1
ATOM 687 N N . THR A 1 87 ? 11.505 -5.057 -2.118 1.00 88.06 87 THR A N 1
ATOM 688 C CA . THR A 1 87 ? 11.790 -5.656 -3.423 1.00 88.06 87 THR A CA 1
ATOM 689 C C . THR A 1 87 ? 11.201 -7.059 -3.479 1.00 88.06 87 THR A C 1
ATOM 691 O O . THR A 1 87 ? 11.387 -7.818 -2.527 1.00 88.06 87 THR A O 1
ATOM 694 N N . GLY A 1 88 ? 10.519 -7.412 -4.571 1.00 70.62 88 GLY A N 1
ATOM 695 C CA . GLY A 1 88 ? 9.981 -8.762 -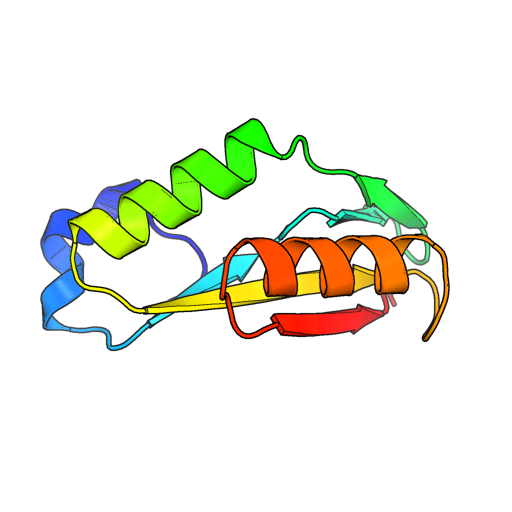4.783 1.00 70.62 88 GLY A CA 1
ATOM 696 C C . GLY A 1 88 ? 11.099 -9.778 -5.041 1.00 70.62 88 GLY A C 1
ATOM 697 O O . GLY A 1 88 ? 11.412 -10.050 -6.199 1.00 70.62 88 GLY A O 1
ATOM 698 N N . THR A 1 89 ? 11.742 -10.283 -3.985 1.00 58.44 89 THR A N 1
ATOM 699 C CA . THR A 1 89 ? 12.878 -11.223 -4.057 1.00 58.44 89 THR A CA 1
ATOM 700 C C . THR A 1 89 ? 12.498 -12.662 -4.357 1.00 58.44 89 THR A C 1
ATOM 702 O O . THR A 1 89 ? 11.333 -13.062 -4.153 1.00 58.44 89 THR A O 1
#